Protein AF-A0A3N5GEW2-F1 (afdb_monomer_lite)

Secondary structure (DSSP, 8-state):
-EEEEEEE-TT--HHHHHHHHHH--HHHHHHHHHHHHHHHT-S-EEEEEETTEEEEEEEEEHHHHHHHHHHHHTTSPPPHHHHHHHH--HHHHHT--TTS-EEEEEEE-TT-SS-EEEEEEEEEEE--GGG--

Sequence (133 aa):
MIRTGLDFAPGTTDASKKLIGSLFEPKQLLSAYRAARAQFHTGDLVLTVSEQNLSGFEATPRTAYIASAKAINGAKPMPLFLRGLEAKSAQAVMELPFESDAMWLIVVRGTQDVPVMCVIYGIPYEVSDEDAN

Foldseek 3Di:
DWDWDKDWFPPQDPVLVVVDVVLDDPVLVVVLQVVLCVVVVDLQKEWEDEPVGSNPIDIDRLVVVVVVQCVVVDPDDRDPQCVVSVPDGQCVSVVHDRPWRKYWYWYHYPPDPDIDIIIMTIDTDDDDPVPVD

pLDDT: mean 83.94, std 12.23, range [42.12, 96.62]

Radius of gyration: 15.33 Å; chains: 1; bounding box: 33×42×35 Å

Structure (mmCIF, N/CA/C/O backbone):
data_AF-A0A3N5GEW2-F1
#
_entry.id   AF-A0A3N5GEW2-F1
#
loop_
_atom_site.group_PDB
_atom_site.id
_atom_site.type_symbol
_atom_site.label_atom_id
_atom_site.label_alt_id
_atom_site.label_comp_id
_atom_site.label_asym_id
_atom_site.label_entity_id
_atom_site.label_seq_id
_atom_site.pdbx_PDB_ins_code
_atom_site.Cartn_x
_atom_site.Cartn_y
_atom_site.Cartn_z
_atom_site.occupancy
_atom_site.B_iso_or_equiv
_atom_site.auth_seq_id
_atom_site.auth_comp_id
_atom_site.auth_asym_id
_atom_site.auth_atom_id
_atom_site.pdbx_PDB_model_num
ATOM 1 N N . MET A 1 1 ? 14.187 -13.120 -19.423 1.00 48.34 1 MET A N 1
ATOM 2 C CA . MET A 1 1 ? 12.832 -12.513 -19.262 1.00 48.34 1 MET A CA 1
ATOM 3 C C . MET A 1 1 ? 12.855 -11.610 -18.032 1.00 48.34 1 MET A C 1
ATOM 5 O O . MET A 1 1 ? 13.316 -12.083 -17.004 1.00 48.34 1 MET 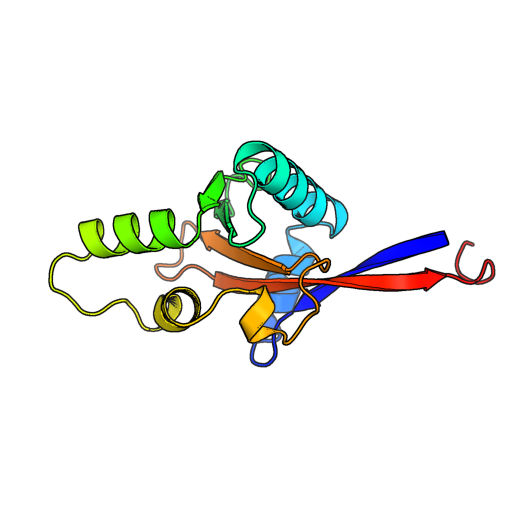A O 1
ATOM 9 N N . ILE A 1 2 ? 12.409 -10.347 -18.098 1.00 50.28 2 ILE A N 1
ATOM 10 C CA . ILE A 1 2 ? 12.348 -9.500 -16.890 1.00 50.28 2 ILE A CA 1
ATOM 11 C C . ILE A 1 2 ? 11.155 -9.961 -16.055 1.00 50.28 2 ILE A C 1
ATOM 13 O O . ILE A 1 2 ? 10.007 -9.872 -16.502 1.00 50.28 2 ILE A O 1
ATOM 17 N N . ARG A 1 3 ? 11.422 -10.486 -14.859 1.00 58.41 3 ARG A N 1
ATOM 18 C CA . ARG A 1 3 ? 10.377 -10.746 -13.865 1.00 58.41 3 ARG A CA 1
ATOM 19 C C . ARG A 1 3 ? 10.281 -9.540 -12.936 1.00 58.41 3 ARG A C 1
ATOM 21 O O . ARG A 1 3 ? 11.260 -8.842 -12.692 1.00 58.41 3 ARG A O 1
ATOM 28 N N . THR A 1 4 ? 9.076 -9.289 -12.436 1.00 64.62 4 THR A N 1
ATOM 29 C CA . THR A 1 4 ? 8.840 -8.277 -11.405 1.00 64.62 4 THR A CA 1
ATOM 30 C C . THR A 1 4 ? 8.589 -8.996 -10.091 1.00 64.62 4 THR A C 1
ATOM 32 O O . THR A 1 4 ? 7.613 -9.738 -9.963 1.00 64.62 4 THR A O 1
ATOM 35 N N . GLY A 1 5 ? 9.503 -8.820 -9.143 1.00 68.44 5 GLY A N 1
ATOM 36 C CA . GLY A 1 5 ? 9.329 -9.262 -7.761 1.00 68.44 5 GLY A CA 1
ATOM 37 C C . GLY A 1 5 ? 8.636 -8.168 -6.965 1.00 68.44 5 GLY A C 1
ATOM 38 O O . GLY A 1 5 ? 8.737 -6.998 -7.332 1.00 68.44 5 GLY A O 1
ATOM 39 N N . LEU A 1 6 ? 7.936 -8.543 -5.899 1.00 78.19 6 LEU A N 1
ATOM 40 C CA . LEU A 1 6 ? 7.482 -7.576 -4.909 1.00 78.19 6 LEU A CA 1
ATOM 41 C C . LEU A 1 6 ? 8.411 -7.609 -3.713 1.00 78.19 6 LEU A C 1
ATOM 43 O O . LEU A 1 6 ? 8.737 -8.684 -3.212 1.00 78.19 6 LEU A O 1
ATOM 47 N N . ASP A 1 7 ? 8.778 -6.428 -3.251 1.00 84.75 7 ASP A N 1
ATOM 48 C CA . ASP A 1 7 ? 9.485 -6.251 -1.997 1.00 84.75 7 ASP A CA 1
ATOM 49 C C . ASP A 1 7 ? 8.797 -5.162 -1.161 1.00 84.75 7 ASP A C 1
ATOM 51 O O . ASP A 1 7 ? 7.871 -4.478 -1.618 1.00 84.75 7 ASP A O 1
ATOM 55 N N . PHE A 1 8 ? 9.196 -5.058 0.100 1.00 88.00 8 PHE A N 1
ATOM 56 C CA . PHE A 1 8 ? 8.543 -4.255 1.122 1.00 88.00 8 PHE A CA 1
ATOM 57 C C . PHE A 1 8 ? 9.419 -3.087 1.554 1.00 88.00 8 PHE A C 1
ATOM 59 O O . PHE A 1 8 ? 10.643 -3.203 1.614 1.00 88.00 8 PHE A O 1
ATOM 66 N N . ALA A 1 9 ? 8.793 -1.983 1.963 1.00 85.81 9 ALA A N 1
ATOM 67 C CA . ALA A 1 9 ? 9.549 -0.879 2.545 1.00 85.81 9 ALA A CA 1
ATOM 68 C C . ALA A 1 9 ? 10.375 -1.282 3.774 1.00 85.81 9 ALA A C 1
ATOM 70 O O . ALA A 1 9 ? 9.919 -2.111 4.583 1.00 85.81 9 ALA A O 1
ATOM 71 N N . PRO A 1 10 ? 11.536 -0.626 3.978 1.00 79.62 10 PRO A N 1
ATOM 72 C CA . PRO A 1 10 ? 12.277 -0.701 5.228 1.00 79.62 10 PRO A CA 1
ATOM 73 C C . PRO A 1 10 ? 11.365 -0.439 6.433 1.00 79.62 10 PRO A C 1
ATOM 75 O O . PRO A 1 10 ? 10.526 0.460 6.417 1.00 79.62 10 PRO A O 1
ATOM 78 N N . GLY A 1 11 ? 11.513 -1.247 7.483 1.00 79.56 11 GLY A N 1
ATOM 79 C CA . GLY A 1 11 ? 10.677 -1.168 8.686 1.00 79.56 11 GLY A CA 1
ATOM 80 C C . GLY A 1 11 ? 9.370 -1.968 8.628 1.00 79.56 11 GLY A C 1
ATOM 81 O O . GLY A 1 11 ? 8.709 -2.104 9.657 1.00 79.56 11 GLY A O 1
ATOM 82 N N . THR A 1 12 ? 9.014 -2.566 7.484 1.00 84.62 12 THR A N 1
ATOM 83 C CA . THR A 1 12 ? 7.937 -3.569 7.436 1.00 84.62 12 THR A CA 1
ATOM 84 C C . THR A 1 12 ? 8.355 -4.800 8.242 1.00 84.62 12 THR A C 1
ATOM 86 O O . THR A 1 12 ? 9.395 -5.399 7.968 1.00 84.62 12 THR A O 1
ATOM 89 N N . THR A 1 13 ? 7.553 -5.186 9.235 1.00 87.56 13 THR A N 1
ATOM 90 C CA . THR A 1 13 ? 7.867 -6.321 10.117 1.00 87.56 13 THR A CA 1
ATOM 91 C C . THR A 1 13 ? 7.776 -7.655 9.378 1.00 87.56 13 THR A C 1
ATOM 93 O O . THR A 1 13 ? 6.930 -7.824 8.497 1.00 87.56 13 THR A O 1
ATOM 96 N N . ASP A 1 14 ? 8.577 -8.644 9.778 1.00 88.94 14 ASP A N 1
ATOM 97 C CA . ASP A 1 14 ? 8.570 -9.976 9.149 1.00 88.94 14 ASP A CA 1
ATOM 98 C C . ASP A 1 14 ? 7.206 -10.668 9.235 1.00 88.94 14 ASP A C 1
ATOM 100 O O . ASP A 1 14 ? 6.792 -11.352 8.302 1.00 88.94 14 ASP A O 1
ATOM 104 N N . ALA A 1 15 ? 6.460 -10.435 10.319 1.00 87.94 15 ALA A N 1
ATOM 105 C CA . ALA A 1 15 ? 5.090 -10.921 10.456 1.00 87.94 15 ALA A CA 1
ATOM 106 C C . ALA A 1 15 ? 4.165 -10.352 9.366 1.00 87.94 15 ALA A C 1
ATOM 108 O O . ALA A 1 15 ? 3.354 -11.088 8.807 1.00 87.94 15 ALA A O 1
ATOM 109 N N . SER A 1 16 ? 4.320 -9.068 9.026 1.00 87.31 16 SER A N 1
ATOM 110 C CA . SER A 1 16 ? 3.533 -8.414 7.972 1.00 87.31 16 SER A CA 1
ATOM 111 C C . SER A 1 16 ? 3.926 -8.928 6.590 1.00 87.31 16 SER A C 1
ATOM 113 O O . SER A 1 16 ? 3.051 -9.247 5.787 1.00 87.31 16 SER A O 1
ATOM 115 N N . LYS A 1 17 ? 5.234 -9.088 6.334 1.00 89.38 17 LYS A N 1
ATOM 116 C CA . LYS A 1 17 ? 5.741 -9.674 5.083 1.00 89.38 17 LYS A CA 1
ATOM 117 C C . LYS A 1 17 ? 5.214 -11.093 4.882 1.00 89.38 17 LYS A C 1
ATOM 119 O O . LYS A 1 17 ? 4.696 -11.411 3.815 1.00 89.38 17 LYS A O 1
ATOM 124 N N . LYS A 1 18 ? 5.289 -11.930 5.925 1.00 90.25 18 LYS A N 1
ATOM 125 C CA . LYS A 1 18 ? 4.791 -13.311 5.906 1.00 90.25 18 LYS A CA 1
ATOM 126 C C . LYS A 1 18 ? 3.285 -13.366 5.668 1.00 90.25 18 LYS A C 1
ATOM 128 O O . LYS A 1 18 ? 2.840 -14.177 4.863 1.00 90.25 18 LYS A O 1
ATOM 133 N N . LEU A 1 19 ? 2.517 -12.506 6.340 1.00 89.12 19 LEU A N 1
ATOM 134 C CA . LEU A 1 19 ? 1.073 -12.414 6.137 1.00 89.12 19 LEU A CA 1
ATOM 135 C C . LEU A 1 19 ? 0.761 -12.104 4.671 1.00 89.12 19 LEU A C 1
ATOM 137 O O . LEU A 1 19 ? 0.072 -12.876 4.015 1.00 89.12 19 LEU A O 1
ATOM 141 N N . ILE A 1 20 ? 1.318 -11.019 4.138 1.00 90.00 20 ILE A N 1
ATOM 142 C CA . ILE A 1 20 ? 1.038 -10.576 2.767 1.00 90.00 20 ILE A CA 1
ATOM 143 C C . ILE A 1 20 ? 1.481 -11.626 1.748 1.00 90.00 20 ILE A C 1
ATOM 145 O O . ILE A 1 20 ? 0.702 -11.960 0.860 1.00 90.00 20 ILE A O 1
ATOM 149 N N . GLY A 1 21 ? 2.672 -12.208 1.916 1.00 88.69 21 GLY A N 1
ATOM 150 C CA . GLY A 1 21 ? 3.164 -13.279 1.045 1.00 88.69 21 GLY A CA 1
ATOM 151 C C . GLY A 1 21 ? 2.338 -14.568 1.111 1.00 88.69 21 GLY A C 1
ATOM 152 O O . GLY A 1 21 ? 2.360 -15.343 0.163 1.00 88.69 21 GLY A O 1
ATOM 153 N N . SER A 1 22 ? 1.595 -14.799 2.200 1.00 90.00 22 SER A N 1
ATOM 154 C CA . SER A 1 22 ? 0.663 -15.932 2.311 1.00 90.00 22 SER A CA 1
ATOM 155 C C . SER A 1 22 ? -0.721 -15.652 1.721 1.00 90.00 22 SER A C 1
ATOM 157 O O . SER A 1 22 ? -1.440 -16.591 1.394 1.00 90.00 22 SER A O 1
ATOM 159 N N . LEU A 1 23 ? -1.100 -14.375 1.604 1.00 89.00 23 LEU A N 1
ATOM 160 C CA . LEU A 1 23 ? -2.421 -13.958 1.133 1.00 89.00 23 LEU A CA 1
ATOM 161 C C . LEU A 1 23 ? -2.456 -13.672 -0.369 1.00 89.00 23 LEU A C 1
ATOM 163 O O . LEU A 1 23 ? -3.493 -13.875 -0.996 1.00 89.00 23 LEU A O 1
ATOM 167 N N . PHE A 1 24 ? -1.355 -13.175 -0.937 1.00 90.06 24 PHE A N 1
ATOM 168 C CA . PHE A 1 24 ? -1.345 -12.653 -2.299 1.00 90.06 24 PHE A CA 1
ATOM 169 C C . PHE A 1 24 ? -0.132 -13.124 -3.086 1.00 90.06 24 PHE A C 1
ATOM 171 O O . PHE A 1 24 ? 1.006 -13.059 -2.617 1.00 90.06 24 PHE A O 1
ATOM 178 N N . GLU A 1 25 ? -0.364 -13.489 -4.343 1.00 88.12 25 GLU A N 1
ATOM 179 C CA . GLU A 1 25 ? 0.721 -13.622 -5.303 1.00 88.12 25 GLU A CA 1
ATOM 180 C C . GLU A 1 25 ? 1.178 -12.240 -5.797 1.00 88.12 25 GLU A C 1
ATOM 182 O O . GLU A 1 25 ? 0.343 -11.370 -6.077 1.00 88.12 25 GLU A O 1
ATOM 187 N N . PRO A 1 26 ? 2.489 -12.038 -6.034 1.00 86.75 26 PRO A N 1
ATOM 188 C CA . PRO A 1 26 ? 3.021 -10.784 -6.560 1.00 86.75 26 PRO A CA 1
ATOM 189 C C . PRO A 1 26 ? 2.294 -10.235 -7.793 1.00 86.75 26 PRO A C 1
ATOM 191 O O . PRO A 1 26 ? 2.028 -9.036 -7.908 1.00 86.75 26 PRO A O 1
ATOM 194 N N . LYS A 1 27 ? 1.915 -11.128 -8.713 1.00 86.00 27 LYS A N 1
ATOM 195 C CA . LYS A 1 27 ? 1.208 -10.763 -9.944 1.00 86.00 27 LYS A CA 1
ATOM 196 C C . LYS A 1 27 ? -0.180 -10.181 -9.680 1.00 86.00 27 LYS A C 1
ATOM 198 O O . LYS A 1 27 ? -0.598 -9.307 -10.436 1.00 86.00 27 LYS A O 1
ATOM 203 N N . GLN A 1 28 ? -0.883 -10.628 -8.639 1.00 89.69 28 GLN A N 1
ATOM 204 C CA . GLN A 1 28 ? -2.227 -10.140 -8.314 1.00 89.69 28 GLN A CA 1
ATOM 205 C C . GLN A 1 28 ? -2.179 -8.675 -7.871 1.00 89.69 28 GLN A C 1
ATOM 207 O O . GLN A 1 28 ? -2.890 -7.841 -8.431 1.00 89.69 28 GLN A O 1
ATOM 212 N N . LEU A 1 29 ? -1.274 -8.347 -6.944 1.00 90.19 29 LEU A N 1
ATOM 213 C CA . LEU A 1 29 ? -1.083 -6.982 -6.443 1.00 90.19 29 LEU A CA 1
ATOM 214 C C . LEU A 1 29 ? -0.622 -6.028 -7.552 1.00 90.19 29 LEU A C 1
ATOM 216 O O . LEU A 1 29 ? -1.192 -4.951 -7.720 1.00 90.19 29 LEU A O 1
ATOM 220 N N . LEU A 1 30 ? 0.358 -6.445 -8.363 1.00 89.81 30 LEU A N 1
ATOM 221 C CA . LEU A 1 30 ? 0.827 -5.647 -9.502 1.00 89.81 30 LEU A CA 1
ATOM 222 C C . LEU A 1 30 ? -0.277 -5.415 -10.540 1.00 89.81 30 LEU A C 1
ATOM 224 O O . LEU A 1 30 ? -0.395 -4.311 -11.069 1.00 89.81 30 LEU A O 1
ATOM 228 N N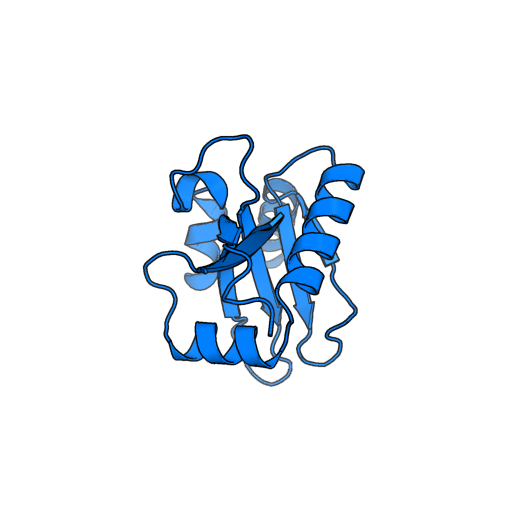 . SER A 1 31 ? -1.093 -6.431 -10.827 1.00 91.06 31 SER A N 1
ATOM 229 C CA . SER A 1 31 ? -2.198 -6.304 -11.786 1.00 91.06 31 SER A CA 1
ATOM 230 C C . SER A 1 31 ? -3.270 -5.342 -11.275 1.00 91.06 31 SER A C 1
ATOM 232 O O . SER A 1 31 ? -3.684 -4.453 -12.018 1.00 91.06 31 SER A O 1
ATOM 234 N N . ALA A 1 32 ? -3.664 -5.461 -10.001 1.00 93.56 32 ALA A N 1
ATOM 235 C CA . ALA A 1 32 ? -4.613 -4.548 -9.364 1.00 93.56 32 ALA A CA 1
ATOM 236 C C . ALA A 1 32 ? -4.095 -3.099 -9.370 1.00 93.56 32 ALA A C 1
ATOM 238 O O . ALA A 1 32 ? -4.816 -2.180 -9.762 1.00 93.56 32 ALA A O 1
ATOM 239 N N . TYR A 1 33 ? -2.821 -2.895 -9.024 1.00 93.50 33 TYR A N 1
ATOM 240 C CA . TYR A 1 33 ? -2.192 -1.576 -9.052 1.00 93.50 33 TYR A CA 1
ATOM 241 C C . TYR A 1 33 ? -2.157 -0.968 -10.453 1.00 93.50 33 TYR A C 1
ATOM 243 O O . TYR A 1 33 ? -2.529 0.189 -10.631 1.00 93.50 33 TYR A O 1
ATOM 251 N N . ARG A 1 34 ? -1.744 -1.734 -11.468 1.00 92.31 34 ARG A N 1
ATOM 252 C CA . ARG A 1 34 ? -1.667 -1.239 -12.851 1.00 92.31 34 ARG A CA 1
ATOM 253 C C . ARG A 1 34 ? -3.040 -0.910 -13.423 1.00 92.31 34 ARG A C 1
ATOM 255 O O . ARG A 1 34 ? -3.173 0.108 -14.101 1.00 92.31 34 ARG A O 1
ATOM 262 N N . ALA A 1 35 ? -4.054 -1.716 -13.111 1.00 94.75 35 ALA A N 1
ATOM 263 C CA . ALA A 1 35 ? -5.437 -1.415 -13.468 1.00 94.75 35 ALA A CA 1
ATOM 264 C C . ALA A 1 35 ? -5.893 -0.089 -12.834 1.00 94.75 35 ALA A C 1
ATOM 266 O O . ALA A 1 35 ? -6.405 0.787 -13.531 1.00 94.75 35 ALA A O 1
ATOM 267 N N . ALA A 1 36 ? -5.616 0.111 -11.544 1.00 95.31 36 ALA A N 1
ATOM 268 C CA . ALA A 1 36 ? -5.929 1.356 -10.852 1.00 95.31 36 ALA A CA 1
ATOM 269 C C . ALA A 1 36 ? -5.145 2.562 -11.401 1.00 95.31 36 ALA A C 1
ATOM 271 O O . ALA A 1 36 ? -5.707 3.641 -11.583 1.00 95.31 36 ALA A O 1
ATOM 272 N N . ARG A 1 37 ? -3.859 2.389 -11.723 1.00 93.81 37 ARG A N 1
ATOM 273 C CA . ARG A 1 37 ? -3.017 3.426 -12.341 1.00 93.81 37 ARG A CA 1
ATOM 274 C C . ARG A 1 37 ? -3.567 3.850 -13.699 1.00 93.81 37 ARG A C 1
ATOM 276 O O . ARG A 1 37 ? -3.574 5.042 -13.998 1.00 93.81 37 ARG A O 1
ATOM 283 N N . ALA A 1 38 ? -4.063 2.901 -14.493 1.00 94.25 38 ALA A N 1
ATOM 284 C CA . ALA A 1 38 ? -4.737 3.189 -15.756 1.00 94.25 38 ALA A CA 1
ATOM 285 C C . ALA A 1 38 ? -6.070 3.927 -15.547 1.00 94.25 38 ALA A C 1
ATOM 287 O O . ALA A 1 38 ? -6.367 4.850 -16.298 1.00 94.25 38 ALA A O 1
ATOM 288 N N . GLN A 1 39 ? -6.835 3.564 -14.513 1.00 96.31 39 GLN A N 1
ATOM 289 C CA . GLN A 1 39 ? -8.116 4.193 -14.179 1.00 96.31 39 GLN A CA 1
ATOM 290 C C . GLN A 1 39 ? -7.969 5.637 -13.675 1.00 96.31 39 GLN A C 1
ATOM 292 O O . GLN A 1 39 ? -8.736 6.509 -14.073 1.00 96.31 39 GLN A O 1
ATOM 297 N N . PHE A 1 40 ? -7.018 5.895 -12.774 1.00 95.62 40 PHE A N 1
ATOM 298 C CA . PHE A 1 40 ? -6.860 7.197 -12.113 1.00 95.62 40 PHE A CA 1
ATOM 299 C C . PHE A 1 40 ? -5.782 8.086 -12.743 1.00 95.62 40 PHE A C 1
ATOM 301 O O . PHE A 1 40 ? -5.607 9.224 -12.311 1.00 95.62 40 PHE A O 1
ATOM 308 N N . HIS A 1 41 ? -5.037 7.575 -13.727 1.00 93.94 41 HIS A N 1
ATOM 309 C CA . HIS A 1 41 ? -3.920 8.266 -14.379 1.00 93.94 41 HIS A CA 1
ATOM 310 C C . HIS A 1 41 ? -2.841 8.774 -13.399 1.00 93.94 41 HIS A C 1
ATOM 312 O O . HIS A 1 41 ? -2.205 9.801 -13.628 1.00 93.94 41 HIS A O 1
ATOM 318 N N . THR A 1 42 ? -2.612 8.051 -12.296 1.00 92.12 42 THR A N 1
ATOM 319 C CA . THR A 1 42 ? -1.593 8.372 -11.282 1.00 92.12 42 THR A CA 1
ATOM 320 C C . THR A 1 42 ? -1.021 7.107 -10.647 1.00 92.12 42 THR A C 1
ATOM 322 O O . THR A 1 42 ? -1.722 6.107 -10.518 1.00 92.12 42 THR A O 1
ATOM 325 N N . GLY A 1 43 ? 0.254 7.154 -10.246 1.00 89.81 43 GLY A N 1
ATOM 326 C CA . GLY A 1 43 ? 0.903 6.100 -9.459 1.00 89.81 43 GLY A CA 1
ATOM 327 C C . GLY A 1 43 ? 0.788 6.290 -7.940 1.00 89.81 43 GLY A C 1
ATOM 328 O O . GLY A 1 43 ? 1.090 5.363 -7.190 1.00 89.81 43 GLY A O 1
ATOM 329 N N . ASP A 1 44 ? 0.337 7.461 -7.467 1.00 93.31 44 ASP A N 1
ATOM 330 C CA . ASP A 1 44 ? 0.172 7.749 -6.032 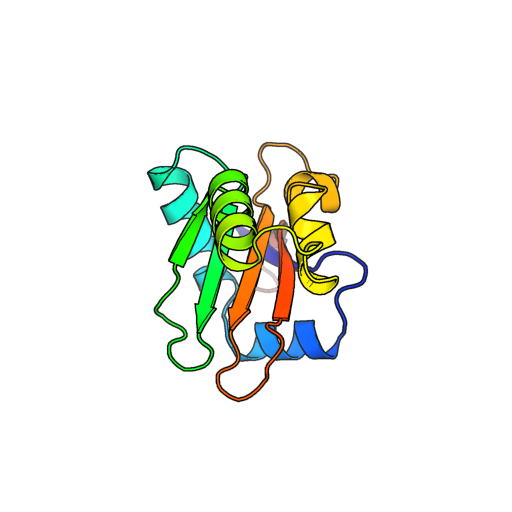1.00 93.31 44 ASP A CA 1
ATOM 331 C C . ASP A 1 44 ? -1.162 7.186 -5.514 1.00 93.31 44 ASP A C 1
ATOM 333 O O . ASP A 1 44 ? -2.149 7.906 -5.324 1.00 93.31 44 ASP A O 1
ATOM 337 N N . LEU A 1 45 ? -1.196 5.863 -5.349 1.00 95.25 45 LEU A N 1
ATOM 338 C CA . LEU A 1 45 ? -2.396 5.087 -5.042 1.00 95.25 45 LEU A CA 1
ATOM 339 C C . LEU A 1 45 ? -2.285 4.341 -3.709 1.00 95.25 45 LEU A C 1
ATOM 341 O O . LEU A 1 45 ? -1.200 3.953 -3.263 1.00 95.25 45 LEU A O 1
ATOM 345 N N . VAL A 1 46 ? -3.451 4.092 -3.121 1.00 96.19 46 VAL A N 1
ATOM 346 C CA . VAL A 1 46 ? -3.657 3.199 -1.980 1.00 96.19 46 VAL A CA 1
ATOM 347 C C . VAL A 1 46 ? -4.547 2.057 -2.445 1.00 96.19 46 VAL A C 1
ATOM 349 O O . VAL A 1 46 ? -5.681 2.292 -2.873 1.00 96.19 46 VAL A O 1
ATOM 352 N N . LEU A 1 47 ? -4.030 0.834 -2.364 1.00 96.31 47 LEU A N 1
ATOM 353 C CA . LEU A 1 47 ? -4.810 -0.385 -2.515 1.00 96.31 47 LEU A CA 1
ATOM 354 C C . LEU A 1 47 ? -5.291 -0.847 -1.144 1.00 96.31 47 LEU A C 1
ATOM 356 O O . LEU A 1 47 ? -4.495 -0.981 -0.215 1.00 96.31 47 LEU A O 1
ATOM 360 N N . THR A 1 48 ? -6.584 -1.116 -1.031 1.00 94.62 48 THR A N 1
ATOM 361 C CA . THR A 1 48 ? -7.213 -1.664 0.170 1.00 94.62 48 THR A CA 1
ATOM 362 C C . THR A 1 48 ? -7.858 -2.996 -0.172 1.00 94.62 48 THR A C 1
ATOM 364 O O . THR A 1 48 ? -8.458 -3.148 -1.233 1.00 94.62 48 THR A O 1
ATOM 367 N N . VAL A 1 49 ? -7.721 -3.978 0.711 1.00 94.50 49 VAL A N 1
ATOM 368 C CA . VAL A 1 49 ? -8.319 -5.304 0.536 1.00 94.50 49 VAL A CA 1
ATOM 369 C C . VAL A 1 49 ? -8.725 -5.874 1.887 1.00 94.50 49 VAL A C 1
ATOM 371 O O . VAL A 1 49 ? -8.054 -5.654 2.897 1.00 94.50 49 VAL A O 1
ATOM 374 N N . SER A 1 50 ? -9.837 -6.603 1.916 1.00 90.88 50 SER A N 1
ATOM 375 C CA . SER A 1 50 ? -10.291 -7.310 3.112 1.00 90.88 50 SER A CA 1
ATOM 376 C C . SER A 1 50 ? -9.673 -8.704 3.172 1.00 90.88 50 SER A C 1
ATOM 378 O O . SER A 1 50 ? -9.701 -9.435 2.184 1.00 90.88 50 SER A O 1
ATOM 380 N N . GLU A 1 51 ? -9.206 -9.120 4.350 1.00 89.38 51 GLU A N 1
ATOM 381 C CA . GLU A 1 51 ? -8.747 -10.499 4.604 1.00 89.38 51 GLU A CA 1
ATOM 382 C C . GLU A 1 51 ? -9.863 -11.536 4.341 1.00 89.38 51 GLU A C 1
ATOM 384 O O . GLU A 1 51 ? -9.585 -12.695 4.056 1.00 89.38 51 GLU A O 1
ATOM 389 N N . GLN A 1 52 ? -11.133 -11.113 4.372 1.00 87.38 52 GLN A N 1
ATOM 390 C CA . GLN A 1 52 ? -12.298 -11.956 4.075 1.00 87.38 52 GLN A CA 1
ATOM 391 C C . GLN A 1 52 ? -12.661 -11.997 2.578 1.00 87.38 52 GLN A C 1
ATOM 393 O O . GLN A 1 52 ? -13.455 -12.840 2.168 1.00 87.38 52 GLN A O 1
ATOM 398 N N . ASN A 1 53 ? -12.108 -11.095 1.759 1.00 89.00 53 ASN A N 1
ATOM 399 C CA . ASN A 1 53 ? -12.339 -11.030 0.314 1.00 89.00 53 ASN A CA 1
ATOM 400 C C . ASN A 1 53 ? -11.056 -10.593 -0.409 1.00 89.00 53 ASN A C 1
ATOM 402 O O . ASN A 1 53 ? -10.902 -9.436 -0.802 1.00 89.00 53 ASN A O 1
ATOM 406 N N . LEU A 1 54 ? -10.147 -11.547 -0.612 1.00 87.31 54 LEU A N 1
ATOM 407 C CA . LEU A 1 54 ? -8.821 -11.308 -1.194 1.00 87.31 54 LEU A CA 1
ATOM 408 C C . LEU A 1 54 ? -8.853 -10.905 -2.679 1.00 87.31 54 LEU A C 1
ATOM 410 O O . LEU A 1 54 ? -7.859 -10.412 -3.200 1.00 87.31 54 LEU A O 1
ATOM 414 N N . SER A 1 55 ? -9.985 -11.092 -3.365 1.00 87.88 55 SER A N 1
ATOM 415 C CA . SER A 1 55 ? -10.195 -10.617 -4.740 1.00 87.88 55 SER A CA 1
ATOM 416 C C . SER A 1 55 ? -10.750 -9.192 -4.824 1.00 87.88 55 SER A C 1
ATOM 418 O O . SER A 1 55 ? -10.705 -8.579 -5.889 1.00 87.88 55 SER A O 1
ATOM 420 N N . GLY A 1 56 ? -11.291 -8.662 -3.726 1.00 91.00 56 GLY A N 1
ATOM 421 C CA . GLY A 1 56 ? -11.981 -7.375 -3.680 1.00 91.00 56 GLY A CA 1
ATOM 422 C C . GLY A 1 56 ? -11.035 -6.200 -3.466 1.00 91.00 56 GLY A C 1
ATOM 423 O O . GLY A 1 56 ? -11.183 -5.485 -2.480 1.00 91.00 56 GLY A O 1
ATOM 424 N N . PHE A 1 57 ? -10.048 -6.021 -4.347 1.00 94.19 57 PHE A N 1
ATOM 425 C CA . PHE A 1 57 ? -9.164 -4.860 -4.274 1.00 94.19 57 PHE A CA 1
ATOM 426 C C . PHE A 1 57 ? -9.929 -3.575 -4.583 1.00 94.19 57 PHE A C 1
ATOM 428 O O . PHE A 1 57 ? -10.480 -3.406 -5.671 1.00 94.19 57 PHE A O 1
ATOM 435 N N . GLU A 1 58 ? -9.884 -2.642 -3.645 1.00 95.38 58 GLU A N 1
ATOM 436 C CA . GLU A 1 58 ? -10.322 -1.269 -3.836 1.00 95.38 58 GLU A CA 1
ATOM 437 C C . GLU A 1 58 ? -9.099 -0.378 -4.012 1.00 95.38 58 GLU A C 1
ATOM 439 O O . GLU A 1 58 ? -8.118 -0.483 -3.274 1.00 95.38 58 GLU A O 1
ATOM 444 N N . ALA A 1 59 ? -9.149 0.518 -4.990 1.00 96.44 59 ALA A N 1
ATOM 445 C CA . ALA A 1 59 ? -8.067 1.446 -5.258 1.00 96.44 59 ALA A CA 1
ATOM 446 C C . ALA A 1 59 ? -8.560 2.881 -5.162 1.00 96.44 59 ALA A C 1
ATOM 448 O O . ALA A 1 59 ? -9.630 3.225 -5.663 1.00 96.44 59 ALA A O 1
ATOM 449 N N . THR A 1 60 ? -7.749 3.734 -4.547 1.00 96.62 60 THR A N 1
ATOM 450 C CA . THR A 1 60 ? -8.037 5.164 -4.436 1.00 96.62 60 THR A CA 1
ATOM 451 C C . THR A 1 60 ? -6.761 5.985 -4.600 1.00 96.62 60 THR A C 1
ATOM 453 O O . THR A 1 60 ? -5.686 5.542 -4.181 1.00 96.62 60 THR A O 1
ATOM 456 N N . PRO A 1 61 ? -6.839 7.201 -5.171 1.00 96.62 61 PRO A N 1
ATOM 457 C CA . PRO A 1 61 ? -5.756 8.169 -5.062 1.00 96.62 61 PRO A CA 1
ATOM 458 C C . PRO A 1 61 ? -5.427 8.440 -3.592 1.00 96.62 61 PRO A C 1
ATOM 460 O O . PRO A 1 61 ? -6.332 8.669 -2.784 1.00 96.62 61 PRO A O 1
ATOM 463 N N . ARG A 1 62 ? -4.138 8.460 -3.235 1.00 95.44 62 ARG A N 1
ATOM 464 C CA . ARG A 1 62 ? -3.697 8.614 -1.837 1.00 95.44 62 ARG A CA 1
ATOM 465 C C . ARG A 1 62 ? -4.267 9.864 -1.170 1.00 95.44 62 ARG A C 1
ATOM 467 O O . ARG A 1 62 ? -4.700 9.809 -0.022 1.00 95.44 62 ARG A O 1
ATOM 474 N N . THR A 1 63 ? -4.323 10.979 -1.892 1.00 94.44 63 THR A N 1
ATOM 475 C CA . THR A 1 63 ? -4.907 12.237 -1.402 1.00 94.44 63 THR A CA 1
ATOM 476 C C . THR A 1 63 ? -6.392 12.099 -1.063 1.00 94.44 63 THR A C 1
ATOM 478 O O . THR A 1 63 ? -6.824 12.596 -0.024 1.00 94.44 63 THR A O 1
ATOM 481 N N . ALA A 1 64 ? -7.159 11.381 -1.888 1.00 95.06 64 ALA A N 1
ATOM 482 C CA . ALA A 1 64 ? -8.575 11.111 -1.652 1.00 95.06 64 ALA A CA 1
ATOM 483 C C . ALA A 1 64 ? -8.778 10.174 -0.452 1.00 95.06 64 ALA A C 1
ATOM 485 O O . ALA A 1 64 ? -9.635 10.438 0.394 1.00 95.06 64 ALA A O 1
ATOM 486 N N . TYR A 1 65 ? -7.944 9.138 -0.324 1.00 94.44 65 TYR A N 1
ATOM 487 C CA . TYR A 1 65 ? -7.958 8.245 0.835 1.00 94.44 65 TYR A CA 1
ATOM 488 C C . TYR A 1 65 ? -7.695 9.008 2.141 1.00 94.44 65 TYR A C 1
ATOM 490 O O . TYR A 1 65 ? -8.454 8.884 3.100 1.00 94.44 65 TYR A O 1
ATOM 498 N N . ILE A 1 66 ? -6.661 9.860 2.169 1.00 92.38 66 ILE A N 1
ATOM 499 C CA . ILE A 1 66 ? -6.331 10.693 3.337 1.00 92.38 66 ILE A CA 1
ATOM 500 C C . ILE A 1 66 ? -7.483 11.642 3.672 1.00 92.38 66 ILE A C 1
ATOM 502 O O . ILE A 1 66 ? -7.828 11.786 4.844 1.00 92.38 66 ILE A O 1
ATOM 506 N N . ALA A 1 67 ? -8.080 12.289 2.668 1.00 91.88 67 ALA A N 1
ATOM 507 C CA . ALA A 1 67 ? -9.209 13.190 2.879 1.00 91.88 67 ALA A CA 1
ATOM 508 C C . ALA A 1 67 ? -10.405 12.457 3.509 1.00 91.88 67 ALA A C 1
ATOM 510 O O . ALA A 1 67 ? -10.971 12.945 4.487 1.00 91.88 67 ALA A O 1
ATOM 511 N N . SER A 1 68 ? -10.728 11.259 3.012 1.00 90.81 68 SER A N 1
ATOM 512 C CA . SER A 1 68 ? -11.773 10.399 3.580 1.00 90.81 68 SER A CA 1
ATOM 513 C C . SER A 1 68 ? -11.449 9.979 5.020 1.00 90.81 68 SER A C 1
ATOM 515 O O . SER A 1 68 ? -12.257 10.169 5.929 1.00 90.81 68 SER A O 1
ATOM 517 N N . ALA A 1 69 ? -10.225 9.509 5.271 1.00 88.44 69 ALA A N 1
ATOM 518 C CA . ALA A 1 69 ? -9.789 9.092 6.602 1.00 88.44 69 ALA A CA 1
ATOM 519 C C . ALA A 1 69 ? -9.807 10.247 7.624 1.00 88.44 69 ALA A C 1
ATOM 521 O O . ALA A 1 69 ? -10.167 10.044 8.786 1.00 88.44 69 ALA A O 1
ATOM 522 N N . LYS A 1 70 ? -9.468 11.470 7.194 1.00 88.75 70 LYS A N 1
ATOM 523 C CA . LYS A 1 70 ? -9.589 12.686 8.012 1.00 88.75 70 LYS A CA 1
ATOM 524 C C . LYS A 1 70 ? -11.043 13.043 8.291 1.00 88.75 70 LYS A C 1
ATOM 526 O O . LYS A 1 70 ? -11.366 13.372 9.426 1.00 88.75 70 LYS A O 1
ATOM 531 N N . ALA A 1 71 ? -11.923 12.942 7.296 1.00 88.44 71 ALA A N 1
ATOM 532 C CA . ALA A 1 71 ? -13.350 13.198 7.486 1.00 88.44 71 ALA A CA 1
ATOM 533 C C . ALA A 1 71 ? -13.965 12.241 8.524 1.00 88.44 71 ALA A C 1
ATOM 535 O O . ALA A 1 71 ? -14.724 12.683 9.384 1.00 88.44 71 ALA A O 1
ATOM 536 N N . ILE A 1 72 ? -13.576 10.961 8.498 1.00 86.38 72 ILE A N 1
ATOM 537 C CA . ILE A 1 72 ? -14.031 9.944 9.462 1.00 86.38 72 ILE A CA 1
ATOM 538 C C . ILE A 1 72 ? -13.478 10.214 10.872 1.00 86.38 72 ILE A C 1
ATOM 540 O O . ILE A 1 72 ? -14.202 10.079 11.857 1.00 86.38 72 ILE A O 1
ATOM 544 N N . ASN A 1 73 ? -12.209 10.622 10.989 1.00 83.25 73 ASN A N 1
ATOM 545 C CA . ASN A 1 73 ? -11.587 10.924 12.287 1.00 83.25 73 ASN A CA 1
ATOM 546 C C . ASN A 1 73 ? -11.947 12.309 12.855 1.00 83.25 73 ASN A C 1
ATOM 548 O O . ASN A 1 73 ? -11.701 12.574 14.039 1.00 83.25 73 ASN A O 1
ATOM 552 N N . GLY A 1 74 ? -12.531 13.194 12.046 1.00 81.62 74 GLY A N 1
ATOM 553 C CA . GLY A 1 74 ? -12.868 14.562 12.429 1.00 81.62 74 GLY A CA 1
ATOM 554 C C . GLY A 1 74 ? -11.629 15.384 12.801 1.00 81.62 74 GLY A C 1
ATOM 555 O O . GLY A 1 74 ? -10.607 15.344 12.124 1.00 81.62 74 GLY A O 1
ATOM 556 N N . ALA A 1 75 ? -11.707 16.134 13.905 1.00 79.31 75 ALA A N 1
ATOM 557 C CA . ALA A 1 75 ? -10.601 16.962 14.404 1.00 79.31 75 ALA A CA 1
ATOM 558 C C . ALA A 1 75 ? -9.505 16.167 15.146 1.00 79.31 75 ALA A C 1
ATOM 560 O O . ALA A 1 75 ? -8.544 16.758 15.644 1.00 79.31 75 ALA A O 1
ATOM 561 N N . LYS A 1 76 ? -9.645 14.839 15.277 1.00 81.06 76 LYS A N 1
ATOM 562 C CA . LYS A 1 76 ? -8.648 14.017 15.969 1.00 81.06 76 LYS A CA 1
ATOM 563 C C . LYS A 1 76 ? -7.402 13.843 15.093 1.00 81.06 76 LYS A C 1
ATOM 565 O O . LYS A 1 76 ? -7.523 13.734 13.873 1.00 81.06 76 LYS A O 1
ATOM 570 N N . PRO A 1 77 ? 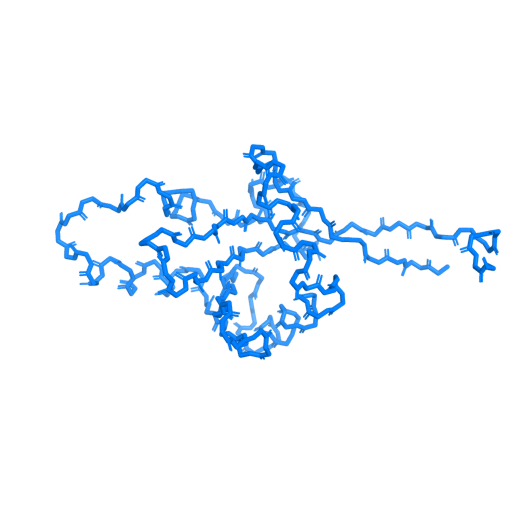-6.203 13.762 15.696 1.00 78.75 77 PRO A N 1
ATOM 571 C CA . PRO A 1 77 ? -4.995 13.424 14.957 1.00 78.75 77 PRO A CA 1
ATOM 572 C C . PRO A 1 77 ? -5.143 12.091 14.218 1.00 78.75 77 PRO A C 1
ATOM 574 O O . PRO A 1 77 ? -5.741 11.152 14.746 1.00 78.75 77 PRO A O 1
ATOM 577 N N . MET A 1 78 ? -4.533 11.987 13.034 1.00 81.94 78 MET A N 1
ATOM 578 C CA . MET A 1 78 ? -4.493 10.729 12.290 1.00 81.94 78 MET A CA 1
ATOM 579 C C . MET A 1 78 ? -3.858 9.607 13.133 1.00 81.94 78 MET A C 1
ATOM 581 O O . MET A 1 78 ? -2.828 9.849 13.790 1.00 81.94 78 MET A O 1
ATOM 585 N N . PRO A 1 79 ? -4.427 8.383 13.106 1.00 80.69 79 PRO A N 1
ATOM 586 C CA . PRO A 1 79 ? -3.859 7.227 13.781 1.00 80.69 79 PRO A CA 1
ATOM 587 C C . PRO A 1 79 ? -2.406 7.013 13.373 1.00 80.69 79 PRO A C 1
ATOM 589 O O . PRO A 1 79 ? -2.049 7.204 12.209 1.00 80.69 79 PRO A O 1
ATOM 592 N N . LEU A 1 80 ? -1.567 6.595 14.326 1.00 80.38 80 LEU A N 1
ATOM 593 C CA . LEU A 1 80 ? -0.124 6.426 14.113 1.00 80.38 80 LEU A CA 1
ATOM 594 C C . LEU A 1 80 ? 0.185 5.576 12.876 1.00 80.38 80 LEU A C 1
ATOM 596 O O . LEU A 1 80 ? 1.052 5.947 12.089 1.00 80.38 80 LEU A O 1
ATOM 600 N N . PHE A 1 81 ? -0.578 4.502 12.665 1.00 77.00 81 PHE A N 1
ATOM 601 C CA . PHE A 1 81 ? -0.392 3.601 11.534 1.00 77.00 81 PHE A CA 1
ATOM 602 C C . PHE A 1 81 ? -0.716 4.230 10.170 1.00 77.00 81 PHE A C 1
ATOM 604 O O . PHE A 1 81 ? -0.291 3.670 9.179 1.00 77.00 81 PHE A O 1
ATOM 611 N N . LEU A 1 82 ? -1.411 5.374 10.080 1.00 84.12 82 LEU A N 1
ATOM 612 C CA . LEU A 1 82 ? -1.695 6.076 8.812 1.00 84.12 82 LEU A CA 1
ATOM 613 C C . LEU A 1 82 ? -0.798 7.294 8.570 1.00 84.12 82 LEU A C 1
ATOM 615 O O . LEU A 1 82 ? -0.790 7.840 7.466 1.00 84.12 82 LEU A O 1
ATOM 619 N N . ARG A 1 83 ? -0.016 7.727 9.567 1.00 83.12 83 ARG A N 1
ATOM 620 C CA . ARG A 1 83 ? 0.831 8.927 9.441 1.00 83.12 83 ARG A CA 1
ATOM 621 C C . ARG A 1 83 ? 1.887 8.799 8.344 1.00 83.12 83 ARG A C 1
ATOM 623 O O . ARG A 1 83 ? 2.195 9.786 7.686 1.00 83.12 83 ARG A O 1
ATOM 630 N N . GLY A 1 84 ? 2.420 7.595 8.123 1.00 84.50 84 GLY A N 1
ATOM 631 C CA . GLY A 1 84 ? 3.376 7.339 7.038 1.00 84.50 84 GLY A CA 1
ATOM 632 C C . GLY A 1 84 ? 2.769 7.592 5.655 1.00 84.50 84 GLY A C 1
ATOM 633 O O . GLY A 1 84 ? 3.364 8.292 4.838 1.00 84.50 84 GLY A O 1
ATOM 634 N N . LEU A 1 85 ? 1.547 7.098 5.442 1.00 87.94 85 LEU A N 1
ATOM 635 C CA . LEU A 1 85 ? 0.773 7.298 4.217 1.00 87.94 85 LEU A CA 1
ATOM 636 C C . LEU A 1 85 ? 0.379 8.765 4.018 1.00 87.94 85 LEU A C 1
ATOM 638 O O . LEU A 1 85 ? 0.377 9.260 2.891 1.00 87.94 85 LEU A O 1
ATOM 642 N N . GLU A 1 86 ? 0.089 9.489 5.099 1.00 88.31 86 GLU A N 1
ATOM 643 C CA . GLU A 1 86 ? -0.150 10.933 5.035 1.00 88.31 86 GLU A CA 1
ATOM 644 C C . GLU A 1 86 ? 1.102 11.702 4.588 1.00 88.31 86 GLU A C 1
ATOM 646 O O . GLU A 1 86 ? 1.018 12.567 3.711 1.00 88.31 86 GLU A O 1
ATOM 651 N N . ALA A 1 87 ? 2.261 11.363 5.155 1.00 87.94 87 ALA A N 1
ATOM 652 C CA . ALA A 1 87 ? 3.491 12.122 4.981 1.00 87.94 87 ALA A CA 1
ATOM 653 C C . ALA A 1 87 ? 4.111 11.996 3.580 1.00 87.94 87 ALA A C 1
ATOM 655 O O . ALA A 1 87 ? 4.618 12.989 3.056 1.00 87.94 87 ALA A O 1
ATOM 656 N N . LYS A 1 88 ? 4.121 10.795 2.983 1.00 91.06 88 LYS A N 1
ATOM 657 C CA . LYS A 1 88 ? 4.842 10.527 1.724 1.00 91.06 88 LYS A CA 1
ATOM 658 C C . LYS A 1 88 ? 4.105 9.530 0.821 1.00 91.06 88 LYS A C 1
ATOM 660 O O . LYS A 1 88 ? 3.400 8.639 1.292 1.00 91.06 88 LYS A O 1
ATOM 665 N N . SER A 1 89 ? 4.294 9.664 -0.494 1.00 91.44 89 SER A N 1
ATOM 666 C CA . SER A 1 89 ? 3.887 8.631 -1.456 1.00 91.44 89 SER A CA 1
ATOM 667 C C . SER A 1 89 ? 4.749 7.375 -1.295 1.00 91.44 89 SER A C 1
ATOM 669 O O . SER A 1 89 ? 5.877 7.446 -0.804 1.00 91.44 89 SER A O 1
ATOM 671 N N . ALA A 1 90 ? 4.239 6.224 -1.737 1.00 91.25 90 ALA A N 1
ATOM 672 C CA . ALA A 1 90 ? 4.972 4.957 -1.698 1.00 91.25 90 ALA A CA 1
ATOM 673 C C . ALA A 1 90 ? 6.314 5.042 -2.448 1.00 91.25 90 ALA A C 1
ATOM 675 O O . ALA A 1 90 ? 7.349 4.619 -1.940 1.00 91.25 90 ALA A O 1
ATOM 676 N N . GLN A 1 91 ? 6.308 5.679 -3.620 1.00 89.69 91 GLN A N 1
ATOM 677 C CA . GLN A 1 91 ? 7.508 5.916 -4.419 1.00 89.69 91 GLN A CA 1
ATOM 678 C C . GLN A 1 91 ? 8.563 6.741 -3.657 1.00 89.69 91 GLN A C 1
ATOM 680 O O . GLN A 1 91 ? 9.743 6.405 -3.684 1.00 89.69 91 GLN A O 1
ATOM 685 N N . ALA A 1 92 ? 8.140 7.787 -2.936 1.00 88.88 92 ALA A N 1
ATOM 686 C CA . ALA A 1 92 ? 9.040 8.633 -2.152 1.00 88.88 92 ALA A CA 1
ATOM 687 C C . ALA A 1 92 ? 9.563 7.944 -0.879 1.00 88.88 92 ALA A C 1
ATOM 689 O O . ALA A 1 92 ? 10.642 8.289 -0.410 1.00 88.88 92 ALA A O 1
ATOM 690 N N . VAL A 1 93 ? 8.813 6.994 -0.306 1.00 88.38 93 VAL A N 1
ATOM 691 C CA . VAL A 1 93 ? 9.294 6.155 0.809 1.00 88.38 93 VAL A CA 1
ATOM 692 C C . VAL A 1 93 ? 10.409 5.221 0.347 1.00 88.38 93 VAL A C 1
ATOM 694 O O . VAL A 1 93 ? 11.358 5.004 1.093 1.00 88.38 93 VAL A O 1
ATOM 697 N N . MET A 1 94 ? 10.295 4.691 -0.870 1.00 89.44 94 MET A N 1
ATOM 698 C CA . MET A 1 94 ? 11.258 3.741 -1.429 1.00 89.44 94 MET A CA 1
ATOM 699 C C . MET A 1 94 ? 12.422 4.385 -2.181 1.00 89.44 94 MET A C 1
ATOM 701 O O . MET A 1 94 ? 13.304 3.665 -2.632 1.00 89.44 94 MET A O 1
ATOM 705 N N . GLU A 1 95 ? 12.408 5.709 -2.352 1.00 86.88 95 GLU A N 1
ATOM 706 C CA . GLU A 1 95 ? 13.415 6.448 -3.127 1.00 86.88 95 GLU A CA 1
ATOM 707 C C . GLU A 1 95 ? 13.564 5.925 -4.573 1.00 86.88 95 GLU A C 1
ATOM 709 O O . GLU A 1 95 ? 14.638 5.964 -5.169 1.00 86.88 95 GLU A O 1
ATOM 714 N N . LEU A 1 96 ? 12.464 5.434 -5.159 1.00 80.44 96 LEU A N 1
ATOM 715 C CA . LEU A 1 96 ? 12.463 4.846 -6.501 1.00 80.44 96 LEU A CA 1
ATOM 716 C C . LEU A 1 96 ? 12.279 5.902 -7.605 1.00 80.44 96 LEU A C 1
ATOM 718 O O . LEU A 1 96 ? 11.607 6.919 -7.387 1.00 80.44 96 LEU A O 1
ATOM 722 N N . PRO A 1 97 ? 12.777 5.638 -8.830 1.00 78.62 97 PRO A N 1
ATOM 723 C CA . PRO A 1 97 ? 12.427 6.411 -10.021 1.00 78.62 97 PRO A CA 1
ATOM 724 C C . PRO A 1 97 ? 10.909 6.503 -10.256 1.00 78.62 97 PRO A C 1
ATOM 726 O O . PRO A 1 97 ? 10.150 5.623 -9.859 1.00 78.62 97 PRO A O 1
ATOM 729 N N . PHE A 1 98 ? 10.454 7.562 -10.935 1.00 73.69 98 PHE A N 1
ATOM 730 C CA . PHE A 1 98 ? 9.020 7.822 -11.185 1.00 73.69 98 PHE A CA 1
ATOM 731 C C . PHE A 1 98 ? 8.337 6.790 -12.089 1.00 73.69 98 PHE A C 1
ATOM 733 O O . PHE A 1 98 ? 7.124 6.593 -12.037 1.00 73.69 98 PHE A O 1
ATOM 740 N N . GLU A 1 99 ? 9.118 6.117 -12.920 1.00 75.62 99 GLU A N 1
ATOM 741 C CA . GLU A 1 99 ? 8.648 5.030 -13.774 1.00 75.62 99 GLU A CA 1
ATOM 742 C C . GLU A 1 99 ? 8.390 3.722 -13.015 1.00 75.62 99 GLU A C 1
ATOM 744 O O . GLU A 1 99 ? 7.628 2.886 -13.504 1.00 75.62 99 GLU A O 1
ATOM 749 N N . SER A 1 100 ? 8.953 3.567 -11.812 1.00 82.06 100 SER A N 1
ATOM 750 C CA . SER A 1 100 ? 8.803 2.363 -10.999 1.00 82.06 100 SER A CA 1
ATOM 751 C C . SER A 1 100 ? 7.393 2.218 -10.428 1.00 82.06 100 SER A C 1
ATOM 753 O O . SER A 1 100 ? 6.728 3.191 -10.071 1.00 82.06 100 SER A O 1
ATOM 755 N N . ASP A 1 101 ? 6.948 0.971 -10.285 1.00 87.94 101 ASP A N 1
ATOM 756 C CA . ASP A 1 101 ? 5.681 0.650 -9.635 1.00 87.94 101 ASP A CA 1
ATOM 757 C C . ASP A 1 101 ? 5.893 0.582 -8.111 1.00 87.94 101 ASP A C 1
ATOM 759 O O . ASP A 1 101 ? 6.610 -0.289 -7.615 1.00 87.94 101 ASP A O 1
ATOM 763 N N . ALA A 1 102 ? 5.262 1.488 -7.361 1.00 90.06 102 ALA A N 1
ATOM 764 C CA . ALA A 1 102 ? 5.266 1.494 -5.898 1.00 90.06 102 ALA A CA 1
ATOM 765 C C . ALA A 1 102 ? 3.890 1.899 -5.365 1.00 90.06 102 ALA A C 1
ATOM 767 O O . ALA A 1 102 ? 3.307 2.891 -5.805 1.00 90.06 102 ALA A O 1
ATOM 768 N N . MET A 1 103 ? 3.371 1.142 -4.402 1.00 92.56 103 MET A N 1
ATOM 769 C CA . MET A 1 103 ? 1.998 1.275 -3.922 1.00 92.56 103 MET A CA 1
ATOM 770 C C . MET A 1 103 ? 1.909 1.138 -2.406 1.00 92.56 103 MET A C 1
ATOM 772 O O . MET A 1 103 ? 2.653 0.373 -1.790 1.00 92.56 103 MET A O 1
ATOM 776 N N . TRP A 1 104 ? 0.959 1.848 -1.805 1.00 94.75 104 TRP A N 1
ATOM 777 C CA . TRP A 1 104 ? 0.514 1.540 -0.451 1.00 94.75 104 TRP A CA 1
ATOM 778 C C . TRP A 1 104 ? -0.483 0.382 -0.511 1.00 94.75 104 TRP A C 1
ATOM 780 O O . TRP A 1 104 ? -1.452 0.460 -1.264 1.00 94.75 104 TRP A O 1
ATOM 790 N N . LEU A 1 105 ? -0.267 -0.664 0.285 1.00 94.69 105 LEU A N 1
ATOM 791 C CA . LEU A 1 105 ? -1.238 -1.733 0.512 1.00 94.69 105 LEU A CA 1
ATOM 792 C C . LEU A 1 105 ? -1.755 -1.653 1.948 1.00 94.69 105 LEU A C 1
ATOM 794 O O . LEU A 1 105 ? -0.967 -1.584 2.894 1.00 94.69 105 LEU A O 1
ATOM 798 N N . ILE A 1 106 ? -3.076 -1.702 2.094 1.00 93.44 106 ILE A N 1
ATOM 799 C CA . ILE A 1 106 ? -3.784 -1.806 3.365 1.00 93.44 106 ILE A CA 1
ATOM 800 C C . ILE A 1 106 ? -4.601 -3.097 3.358 1.00 93.44 106 ILE A C 1
ATOM 802 O O . ILE A 1 106 ? -5.517 -3.262 2.553 1.00 93.44 106 ILE A O 1
ATOM 806 N N . VAL A 1 107 ? -4.290 -4.003 4.280 1.00 92.38 107 VAL A N 1
ATOM 807 C CA . VAL A 1 107 ? -5.064 -5.226 4.511 1.00 92.38 107 VAL A CA 1
ATOM 808 C C . VAL A 1 107 ? -5.933 -5.025 5.747 1.00 92.38 107 VAL A C 1
ATOM 810 O O . VAL A 1 107 ? -5.428 -4.899 6.868 1.00 92.38 107 VAL A O 1
ATOM 813 N N . VAL A 1 108 ? -7.248 -4.985 5.541 1.00 90.12 108 VAL A N 1
ATOM 814 C CA . VAL A 1 108 ? -8.242 -4.866 6.610 1.00 90.12 108 VAL A CA 1
ATOM 815 C C . VAL A 1 108 ? -8.524 -6.253 7.168 1.00 90.12 108 VAL A C 1
ATOM 817 O O . VAL A 1 108 ? -9.036 -7.135 6.476 1.00 90.12 108 VAL A O 1
ATOM 820 N N . ARG A 1 109 ? -8.175 -6.447 8.436 1.00 84.94 109 ARG A N 1
ATOM 821 C CA . ARG A 1 109 ? -8.288 -7.727 9.130 1.00 84.94 109 ARG A CA 1
ATOM 822 C C . ARG A 1 109 ? -9.561 -7.728 9.961 1.00 84.94 109 ARG A C 1
ATOM 824 O O . ARG A 1 109 ? -9.633 -7.033 10.963 1.00 84.94 109 ARG A O 1
ATOM 831 N N . GLY A 1 110 ? -10.574 -8.489 9.549 1.00 69.25 110 GLY A N 1
ATOM 832 C CA . GLY A 1 110 ? -11.935 -8.382 10.101 1.00 69.25 110 GLY A CA 1
ATOM 833 C C . GLY A 1 110 ? -12.074 -8.610 11.616 1.00 69.25 110 GLY A C 1
ATOM 834 O O . GLY A 1 110 ? -13.070 -8.192 12.193 1.00 69.25 110 GLY A O 1
ATOM 835 N N . THR A 1 111 ? -11.099 -9.252 12.269 1.00 66.06 111 THR A N 1
ATOM 836 C CA . THR A 1 111 ? -11.084 -9.472 13.729 1.00 66.06 111 THR A CA 1
ATOM 837 C C . THR A 1 111 ? -10.009 -8.671 14.465 1.00 66.06 111 THR A C 1
ATOM 839 O O . THR A 1 111 ? -9.885 -8.813 15.679 1.00 66.06 111 THR A O 1
ATOM 842 N N . GLN A 1 112 ? -9.189 -7.884 13.763 1.00 63.56 112 GLN A N 1
ATOM 843 C CA . GLN A 1 112 ? -8.195 -7.014 14.389 1.00 63.56 112 GLN A CA 1
ATOM 844 C C . GLN A 1 112 ? -8.594 -5.558 14.183 1.00 63.56 112 GLN A C 1
ATOM 846 O O . GLN A 1 112 ? -8.822 -5.127 13.059 1.00 63.56 112 GLN A O 1
ATOM 851 N N . ASP A 1 113 ? -8.593 -4.777 15.260 1.00 60.84 113 ASP A N 1
ATOM 852 C CA . ASP A 1 113 ? -8.945 -3.354 15.194 1.00 60.84 113 ASP A CA 1
ATOM 853 C C . ASP A 1 113 ? -7.949 -2.518 14.368 1.00 60.84 113 ASP A C 1
ATOM 855 O O . ASP A 1 113 ? -8.233 -1.370 14.024 1.00 60.84 113 ASP A O 1
ATOM 859 N N . VAL A 1 114 ? -6.768 -3.066 14.047 1.00 72.75 114 VAL A N 1
ATOM 860 C CA . VAL A 1 114 ? -5.697 -2.349 13.347 1.00 72.75 114 VAL A CA 1
ATOM 861 C C . VAL A 1 114 ? -5.386 -3.025 12.008 1.00 72.75 114 VAL A C 1
ATOM 863 O O . VAL A 1 114 ? -4.936 -4.173 12.000 1.00 72.75 114 VAL A O 1
ATOM 866 N N . PRO A 1 115 ? -5.581 -2.334 10.869 1.00 82.06 115 PRO A N 1
ATOM 867 C CA . PRO A 1 115 ? -5.225 -2.869 9.564 1.00 82.06 115 PRO A CA 1
ATOM 868 C C . PRO A 1 115 ? -3.703 -2.927 9.389 1.00 82.06 115 PRO A C 1
ATOM 870 O O . PRO A 1 115 ? -2.954 -2.132 9.963 1.00 82.06 115 PRO A O 1
ATOM 873 N N . VAL A 1 116 ? -3.241 -3.851 8.550 1.00 86.31 116 VAL A N 1
ATOM 874 C CA . VAL A 1 116 ? -1.822 -3.958 8.192 1.00 86.31 116 VAL A CA 1
ATOM 875 C C . VAL A 1 116 ? -1.554 -3.037 7.010 1.00 86.31 116 VAL A C 1
ATOM 877 O O . VAL A 1 116 ? -2.131 -3.229 5.944 1.00 86.31 116 VAL A O 1
ATOM 880 N N . MET A 1 117 ? -0.682 -2.044 7.196 1.00 87.19 117 MET A N 1
ATOM 881 C CA . MET A 1 117 ? -0.270 -1.111 6.146 1.00 87.19 117 MET A CA 1
ATOM 882 C C . MET A 1 117 ? 1.207 -1.303 5.808 1.00 87.19 117 MET A C 1
ATOM 884 O O . MET A 1 117 ? 2.058 -1.300 6.699 1.00 87.19 117 MET A O 1
ATOM 888 N N . CYS A 1 118 ? 1.521 -1.403 4.521 1.00 87.62 118 CYS A N 1
ATOM 889 C CA . CYS A 1 118 ? 2.895 -1.472 4.033 1.00 87.62 118 CYS A CA 1
ATOM 890 C C . CYS A 1 118 ? 3.040 -0.782 2.676 1.00 87.62 118 CYS A C 1
ATOM 892 O O . CYS A 1 118 ? 2.072 -0.644 1.927 1.00 87.62 118 CYS A O 1
ATOM 894 N N . VAL A 1 119 ? 4.268 -0.399 2.337 1.00 86.75 119 VAL A N 1
ATOM 895 C CA . VAL A 1 119 ? 4.619 -0.057 0.956 1.00 86.75 119 VAL A CA 1
ATOM 896 C C . VAL A 1 119 ? 5.146 -1.302 0.274 1.00 86.75 119 VAL A C 1
ATOM 898 O O . VAL A 1 119 ? 5.990 -2.007 0.831 1.00 86.75 119 VAL 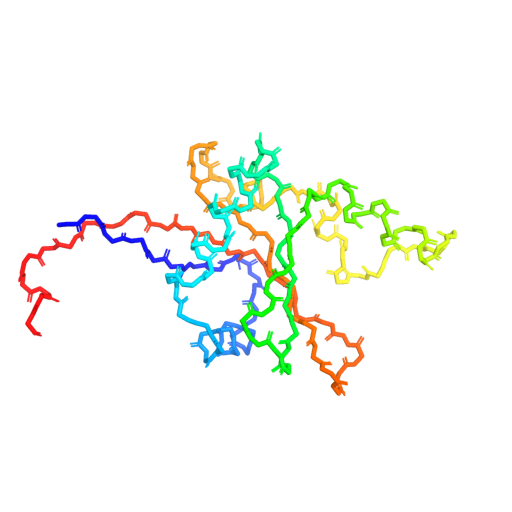A O 1
ATOM 901 N N . ILE A 1 120 ? 4.644 -1.533 -0.930 1.00 87.19 120 ILE A N 1
ATOM 902 C CA . ILE A 1 120 ? 5.048 -2.618 -1.805 1.00 87.19 120 ILE A CA 1
ATOM 903 C C . ILE A 1 120 ? 5.557 -2.009 -3.104 1.00 87.19 120 ILE A C 1
ATOM 905 O O . ILE A 1 120 ? 4.930 -1.096 -3.645 1.00 87.19 120 ILE A O 1
ATOM 909 N N . TYR A 1 121 ? 6.675 -2.509 -3.613 1.00 83.56 121 TYR A N 1
ATOM 910 C CA . TYR A 1 121 ? 7.256 -2.015 -4.855 1.00 83.56 121 TYR A CA 1
ATOM 911 C C . TYR A 1 121 ? 7.724 -3.146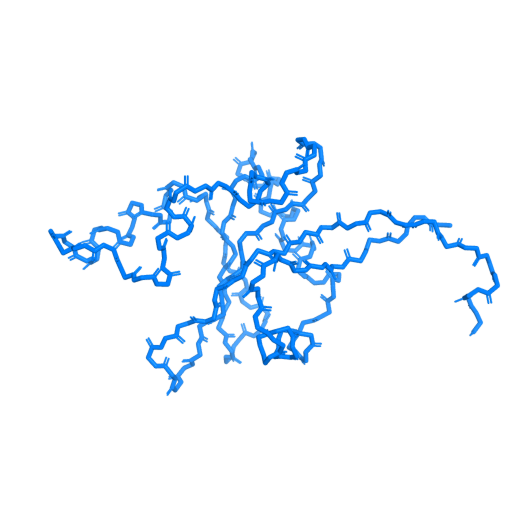 -5.763 1.00 83.56 121 TYR A C 1
ATOM 913 O O . TYR A 1 121 ? 8.090 -4.227 -5.300 1.00 83.56 121 TYR A O 1
ATOM 921 N N . GLY A 1 122 ? 7.658 -2.892 -7.069 1.00 80.81 122 GLY A N 1
ATOM 922 C CA . GLY A 1 122 ? 8.112 -3.808 -8.103 1.00 80.81 122 GLY A CA 1
ATOM 923 C C . GLY A 1 122 ? 9.598 -3.622 -8.396 1.00 80.81 122 GLY A C 1
ATOM 924 O O . GLY A 1 122 ? 10.007 -2.529 -8.783 1.00 80.81 122 GLY A O 1
ATOM 925 N N . ILE A 1 123 ? 10.390 -4.690 -8.277 1.00 69.81 123 ILE A N 1
ATOM 926 C CA . ILE A 1 123 ? 11.795 -4.702 -8.711 1.00 69.81 123 ILE A CA 1
ATOM 927 C C . ILE A 1 123 ? 11.888 -5.453 -10.041 1.00 69.81 123 ILE A C 1
ATOM 929 O O . ILE A 1 123 ? 11.504 -6.629 -10.084 1.00 69.81 123 ILE A O 1
ATOM 933 N N . PRO A 1 124 ? 12.378 -4.823 -11.125 1.00 65.56 124 PRO A N 1
ATOM 934 C CA . PRO A 1 124 ? 12.768 -5.560 -12.315 1.00 65.56 124 PRO A CA 1
ATOM 935 C C . PRO A 1 124 ? 14.048 -6.344 -12.012 1.00 65.56 124 PRO A C 1
ATOM 937 O O . PRO A 1 124 ? 15.039 -5.767 -11.572 1.00 65.56 124 PRO A O 1
ATOM 940 N N . TYR A 1 125 ? 14.044 -7.650 -12.261 1.00 61.84 125 TYR A N 1
ATOM 941 C CA . TYR A 1 125 ? 15.268 -8.447 -12.252 1.00 61.84 125 TYR A CA 1
ATOM 942 C C . TYR A 1 125 ? 15.364 -9.298 -13.515 1.00 61.84 125 TYR A C 1
ATOM 944 O O . TYR A 1 125 ? 14.356 -9.762 -14.066 1.00 61.84 125 TYR A O 1
ATOM 952 N N . GLU A 1 126 ? 16.592 -9.466 -13.994 1.00 54.06 126 GLU A N 1
ATOM 953 C CA . GLU A 1 126 ? 16.897 -10.382 -15.084 1.00 54.06 126 GLU A CA 1
ATOM 954 C C . GLU A 1 126 ? 16.833 -11.816 -14.566 1.00 54.06 126 GLU A C 1
ATOM 956 O O . GLU A 1 126 ? 17.393 -12.142 -13.523 1.00 54.06 126 GLU A O 1
ATOM 961 N N . VAL A 1 127 ? 16.120 -12.669 -15.296 1.00 54.59 127 VAL A N 1
ATOM 962 C CA . VAL A 1 127 ? 16.132 -14.115 -15.074 1.00 54.59 127 VAL A CA 1
ATOM 963 C C . VAL A 1 127 ? 16.974 -14.733 -16.173 1.00 54.59 127 VAL A C 1
ATOM 965 O O . VAL A 1 127 ? 16.608 -14.602 -17.350 1.00 54.59 127 VAL A O 1
ATOM 968 N N . SER A 1 128 ? 18.079 -15.365 -15.785 1.00 50.62 128 SER A N 1
ATOM 969 C CA . SER A 1 128 ? 18.851 -16.275 -16.630 1.00 50.62 128 SER A CA 1
ATOM 970 C C . SER A 1 128 ? 18.086 -17.587 -16.812 1.00 50.62 128 SER A C 1
ATOM 972 O O . SER A 1 128 ? 17.440 -18.066 -15.883 1.00 50.62 128 SER A O 1
ATOM 974 N N . ASP A 1 129 ? 18.160 -18.176 -18.007 1.00 57.84 129 ASP A N 1
ATOM 975 C CA . ASP A 1 129 ? 17.389 -19.372 -18.386 1.00 57.84 129 ASP A CA 1
ATOM 976 C C . ASP A 1 129 ? 17.696 -20.626 -17.532 1.00 57.84 129 ASP A C 1
ATOM 978 O O . ASP A 1 129 ? 16.972 -21.614 -17.611 1.00 57.84 129 ASP A O 1
ATOM 982 N N . GLU A 1 130 ? 18.717 -20.585 -16.671 1.00 55.38 130 GLU A N 1
ATOM 983 C CA . GLU A 1 130 ? 19.049 -21.657 -15.721 1.00 55.38 130 GLU A CA 1
ATOM 984 C C . GLU A 1 130 ? 18.033 -21.793 -14.568 1.00 55.38 130 GLU A C 1
ATOM 986 O O . GLU A 1 130 ? 17.880 -22.885 -14.025 1.00 55.38 130 GLU A O 1
ATOM 991 N N . ASP A 1 131 ? 17.267 -20.740 -14.254 1.00 52.97 131 ASP A N 1
ATOM 992 C CA . ASP A 1 131 ? 16.265 -20.727 -13.169 1.00 52.97 131 ASP A CA 1
ATOM 993 C C . ASP A 1 131 ? 14.831 -21.047 -13.651 1.00 52.97 131 ASP A C 1
ATOM 995 O O . ASP A 1 131 ? 13.847 -20.839 -12.930 1.00 52.97 131 ASP A O 1
ATOM 999 N N . ALA A 1 132 ? 14.678 -21.479 -14.908 1.00 51.88 132 ALA A N 1
ATOM 1000 C CA . ALA A 1 132 ? 13.383 -21.737 -15.544 1.00 51.88 132 ALA A CA 1
ATOM 1001 C C . ALA A 1 132 ? 12.934 -23.214 -15.509 1.00 51.88 132 ALA A C 1
ATOM 1003 O O . ALA A 1 132 ? 11.893 -23.521 -16.096 1.00 51.88 132 ALA A O 1
ATOM 1004 N N . ASN A 1 133 ? 13.686 -24.093 -14.835 1.00 42.12 133 ASN A N 1
ATOM 1005 C CA . ASN A 1 133 ? 13.417 -25.535 -14.737 1.00 42.12 133 ASN A CA 1
ATOM 1006 C C . ASN A 1 133 ? 12.740 -25.931 -13.420 1.00 42.12 133 ASN A C 1
ATOM 1008 O O . ASN A 1 133 ? 13.306 -25.624 -12.349 1.00 42.12 133 ASN A O 1
#